Protein AF-F5S4U2-F1 (afdb_monomer_lite)

Structure (mmCIF, N/CA/C/O backbone):
data_AF-F5S4U2-F1
#
_entry.id   AF-F5S4U2-F1
#
loop_
_atom_site.group_PDB
_atom_site.id
_atom_site.type_symbol
_atom_site.label_atom_id
_atom_site.label_alt_id
_atom_site.label_comp_id
_atom_site.label_asym_id
_atom_site.label_entity_id
_atom_site.label_seq_id
_atom_site.pdbx_PDB_ins_code
_atom_site.Cartn_x
_atom_site.Cartn_y
_atom_site.Cartn_z
_atom_site.occupancy
_atom_site.B_iso_or_equiv
_atom_site.auth_seq_id
_atom_site.auth_comp_id
_atom_site.auth_asym_id
_atom_site.auth_atom_id
_atom_site.pdbx_PDB_model_num
ATOM 1 N N . MET A 1 1 ? 15.127 24.490 -58.079 1.00 37.34 1 MET A N 1
ATOM 2 C CA . MET A 1 1 ? 14.606 24.864 -56.745 1.00 37.34 1 MET A CA 1
ATOM 3 C C . MET A 1 1 ? 14.898 23.729 -55.777 1.00 37.34 1 MET A C 1
ATOM 5 O O . MET A 1 1 ? 14.269 22.685 -55.864 1.00 37.34 1 MET A O 1
ATOM 9 N N . VAL A 1 2 ? 15.910 23.903 -54.927 1.00 38.91 2 VAL A N 1
ATOM 10 C CA . VAL A 1 2 ? 16.326 22.919 -53.919 1.00 38.91 2 VAL A CA 1
ATOM 11 C C . VAL A 1 2 ? 15.549 23.212 -52.639 1.00 38.91 2 VAL A C 1
ATOM 13 O O . VAL A 1 2 ? 15.734 24.266 -52.038 1.00 38.91 2 VAL A O 1
ATOM 16 N N . GLN A 1 3 ? 14.655 22.310 -52.239 1.00 38.72 3 GLN A N 1
ATOM 17 C CA . GLN A 1 3 ? 13.943 22.420 -50.966 1.00 38.72 3 GLN A CA 1
ATOM 18 C C . GLN A 1 3 ? 14.808 21.837 -49.845 1.00 38.72 3 GLN A 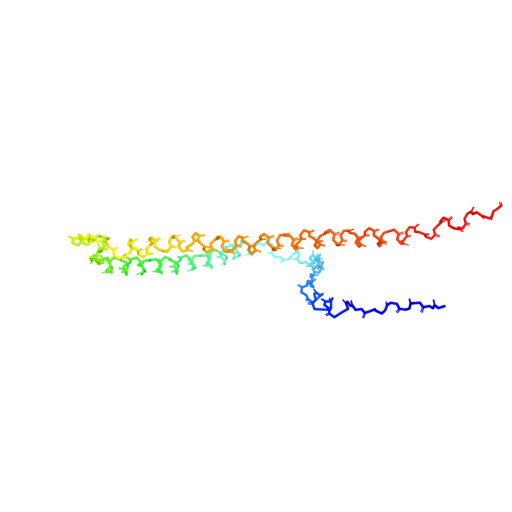C 1
ATOM 20 O O . GLN A 1 3 ? 14.831 20.629 -49.610 1.00 38.72 3 GLN A O 1
ATOM 25 N N . VAL A 1 4 ? 15.521 22.716 -49.145 1.00 48.12 4 VAL A N 1
ATOM 26 C CA . VAL A 1 4 ? 16.187 22.411 -47.875 1.00 48.12 4 VAL A CA 1
ATOM 27 C C . VAL A 1 4 ? 15.113 22.341 -46.788 1.00 48.12 4 VAL A C 1
ATOM 29 O O . VAL A 1 4 ? 14.644 23.366 -46.296 1.00 48.12 4 VAL A O 1
ATOM 32 N N . LYS A 1 5 ? 14.694 21.130 -46.398 1.00 44.88 5 LYS A N 1
ATOM 33 C CA . LYS A 1 5 ? 13.750 20.941 -45.286 1.00 44.88 5 LYS A CA 1
ATOM 34 C C . LYS A 1 5 ? 14.514 20.910 -43.959 1.00 44.88 5 LYS A C 1
ATOM 36 O O . LYS A 1 5 ? 15.038 19.882 -43.536 1.00 44.88 5 LYS A O 1
ATOM 41 N N . GLY A 1 6 ? 14.610 22.083 -43.337 1.00 41.69 6 GLY A N 1
ATOM 42 C CA . GLY A 1 6 ? 15.296 22.321 -42.070 1.00 41.69 6 GLY A CA 1
ATOM 43 C C . GLY A 1 6 ? 14.700 21.557 -40.881 1.00 41.69 6 GLY A C 1
ATOM 44 O O . GLY A 1 6 ? 13.555 21.757 -40.496 1.00 41.69 6 GLY A O 1
ATOM 45 N N . LYS A 1 7 ? 15.515 20.669 -40.305 1.00 52.59 7 LYS A N 1
ATOM 46 C CA . LYS A 1 7 ? 15.946 20.631 -38.892 1.00 52.59 7 LYS A CA 1
ATOM 47 C C . LYS A 1 7 ? 14.994 21.248 -37.837 1.00 52.59 7 LYS A C 1
ATOM 49 O O . LYS A 1 7 ? 15.328 22.237 -37.196 1.00 52.59 7 LYS A O 1
ATOM 54 N N . VAL A 1 8 ? 13.856 20.606 -37.563 1.00 50.94 8 VAL A N 1
ATOM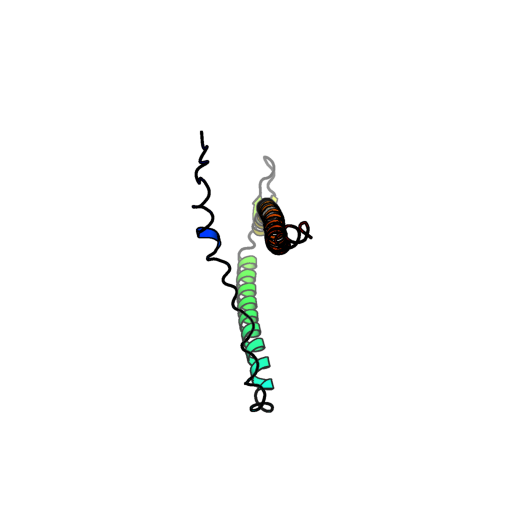 55 C CA . VAL A 1 8 ? 13.063 20.846 -36.337 1.00 50.94 8 VAL A CA 1
ATOM 56 C C . VAL A 1 8 ? 12.853 19.509 -35.626 1.00 50.94 8 VAL A C 1
ATOM 58 O O . VAL A 1 8 ? 11.884 18.801 -35.870 1.00 50.94 8 VAL A O 1
ATOM 61 N N . GLY A 1 9 ? 13.805 19.110 -34.783 1.00 43.47 9 GLY A N 1
ATOM 62 C CA . GLY A 1 9 ? 13.687 17.855 -34.025 1.00 43.47 9 GLY A CA 1
ATOM 63 C C . GLY A 1 9 ? 14.831 17.527 -33.064 1.00 43.47 9 GLY A C 1
ATOM 64 O O . GLY A 1 9 ? 14.757 16.532 -32.350 1.00 43.47 9 GLY A O 1
ATOM 65 N N . ASP A 1 10 ? 15.884 18.349 -33.014 1.00 52.44 10 ASP A N 1
ATOM 66 C CA . ASP A 1 10 ? 17.161 17.952 -32.403 1.00 52.44 10 ASP A CA 1
ATOM 67 C C . ASP A 1 10 ? 17.309 18.312 -30.908 1.00 52.44 10 ASP A C 1
ATOM 69 O O . ASP A 1 10 ? 18.189 17.802 -30.222 1.00 52.44 10 ASP A O 1
ATOM 73 N N . TYR A 1 11 ? 16.426 19.139 -30.335 1.00 51.50 11 TYR A N 1
ATOM 74 C CA . TYR A 1 11 ? 16.567 19.554 -28.926 1.00 51.50 11 TYR A CA 1
ATOM 75 C C . TYR A 1 11 ? 16.041 18.523 -27.916 1.00 51.50 11 TYR A C 1
ATOM 77 O O . TYR A 1 11 ? 16.492 18.477 -26.771 1.00 51.50 11 TYR A O 1
ATOM 85 N N . THR A 1 12 ? 15.114 17.648 -28.312 1.00 49.66 12 THR A N 1
ATOM 86 C CA . THR A 1 12 ? 14.536 16.640 -27.402 1.00 49.66 12 THR A CA 1
ATOM 87 C C . THR A 1 12 ? 15.392 15.367 -27.310 1.00 49.66 12 THR A C 1
ATOM 89 O O . THR A 1 12 ? 15.202 14.556 -26.401 1.00 49.66 12 THR A O 1
ATOM 92 N N . ARG A 1 13 ? 16.363 15.198 -28.222 1.00 46.84 13 ARG A N 1
ATOM 93 C CA . ARG A 1 13 ? 17.251 14.027 -28.326 1.00 46.84 13 ARG A CA 1
ATOM 94 C C . ARG A 1 13 ? 18.416 14.073 -27.329 1.00 46.84 13 ARG A C 1
ATOM 96 O O . ARG A 1 13 ? 18.749 13.048 -26.736 1.00 46.84 13 ARG A O 1
ATOM 103 N N . ALA A 1 14 ? 18.973 15.256 -27.064 1.00 49.97 14 ALA A N 1
ATOM 104 C CA . ALA A 1 14 ? 20.146 15.415 -26.197 1.00 49.97 14 ALA A CA 1
ATOM 105 C C . ALA A 1 14 ? 19.864 15.126 -24.706 1.00 49.97 14 ALA A C 1
ATOM 107 O O . ALA A 1 14 ? 20.711 14.567 -24.014 1.00 49.97 14 ALA A O 1
ATOM 108 N N . LYS A 1 15 ? 18.651 15.406 -24.201 1.00 50.41 15 LYS A N 1
ATOM 109 C CA . LYS A 1 15 ? 18.295 15.132 -22.790 1.00 50.41 15 LYS A CA 1
ATOM 110 C C . LYS A 1 15 ? 18.007 13.658 -22.469 1.00 50.41 15 LYS A C 1
ATOM 112 O O . LYS A 1 15 ? 17.934 13.308 -21.294 1.00 50.41 15 LYS A O 1
ATOM 117 N N . ARG A 1 16 ? 17.850 12.782 -23.470 1.00 49.53 16 ARG A N 1
ATOM 118 C CA . ARG A 1 16 ? 17.551 11.348 -23.260 1.00 49.53 16 ARG A CA 1
ATOM 119 C C . ARG A 1 16 ? 18.783 10.446 -23.176 1.00 49.53 16 ARG A C 1
ATOM 121 O O . ARG A 1 16 ? 18.669 9.350 -22.639 1.00 49.53 16 ARG A O 1
ATOM 128 N N . LEU A 1 17 ? 19.936 10.886 -23.679 1.00 49.84 17 LEU A N 1
ATOM 129 C CA . LEU A 1 17 ? 21.136 10.046 -23.790 1.00 49.84 17 LEU A CA 1
ATOM 130 C C . LEU A 1 17 ? 21.998 10.012 -22.517 1.00 49.84 17 LEU A C 1
ATOM 132 O O . LEU A 1 17 ? 22.856 9.150 -22.392 1.00 49.84 17 LEU A O 1
ATOM 136 N N . ASN A 1 18 ? 21.744 10.885 -21.538 1.00 46.44 18 ASN A N 1
ATOM 137 C CA . ASN A 1 18 ? 22.538 10.946 -20.305 1.00 46.44 18 ASN A CA 1
ATOM 138 C C . ASN A 1 18 ? 22.076 9.953 -19.212 1.00 46.44 18 ASN A C 1
ATOM 140 O O . ASN A 1 18 ? 22.787 9.734 -18.241 1.00 46.44 18 ASN A O 1
ATOM 144 N N . LYS A 1 19 ? 20.905 9.309 -19.353 1.00 48.50 19 LYS A N 1
ATOM 145 C CA . LYS A 1 19 ? 20.320 8.485 -18.271 1.00 48.50 19 LYS A CA 1
ATOM 146 C C . LYS A 1 19 ? 20.605 6.977 -18.344 1.00 48.50 19 LYS A C 1
ATOM 148 O O . LYS A 1 19 ? 20.203 6.249 -17.444 1.00 48.50 19 LYS A O 1
ATOM 153 N N . TYR A 1 20 ? 21.288 6.501 -19.385 1.00 47.69 20 TYR A N 1
ATOM 154 C CA . TYR A 1 20 ? 21.613 5.079 -19.572 1.00 47.69 20 TYR A CA 1
ATOM 155 C C . TYR A 1 20 ? 23.081 4.880 -19.962 1.00 47.69 20 TYR A C 1
ATOM 157 O O . TYR A 1 20 ? 23.396 4.175 -20.918 1.00 47.69 20 TYR A O 1
ATOM 165 N N . GLN A 1 21 ? 23.996 5.482 -19.204 1.00 46.44 21 GLN A N 1
ATOM 166 C CA . GLN A 1 21 ? 25.396 5.069 -19.221 1.00 46.44 21 GLN A CA 1
ATOM 167 C C . GLN A 1 21 ? 25.517 3.775 -18.403 1.00 46.44 21 GLN A C 1
ATOM 169 O O . GLN A 1 21 ? 25.737 3.775 -17.195 1.00 46.44 21 GLN A O 1
ATOM 174 N N . ILE A 1 22 ? 25.241 2.660 -19.077 1.00 47.03 22 ILE A N 1
ATOM 175 C CA . ILE A 1 22 ? 25.383 1.303 -18.554 1.00 47.03 22 ILE A CA 1
ATOM 176 C C . ILE A 1 22 ? 26.874 0.956 -18.615 1.00 47.03 22 ILE A C 1
ATOM 178 O O . ILE A 1 22 ? 27.468 0.913 -19.688 1.00 47.03 22 ILE A O 1
ATOM 182 N N . CYS A 1 23 ? 27.469 0.747 -17.443 1.00 48.50 23 CYS A N 1
ATOM 183 C CA . CYS A 1 23 ? 28.861 0.348 -17.266 1.00 48.50 23 CYS A CA 1
ATOM 184 C C . CYS A 1 23 ? 29.099 -1.061 -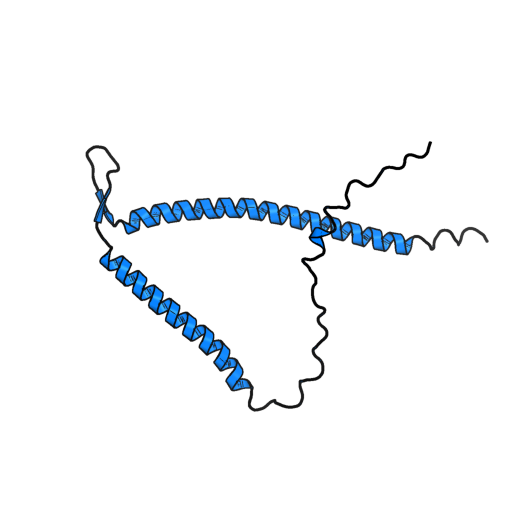17.864 1.00 48.50 23 CYS A C 1
ATOM 186 O O . CYS A 1 23 ? 28.316 -1.975 -17.569 1.00 48.50 23 CYS A O 1
ATOM 188 N N . PRO A 1 24 ? 30.132 -1.269 -18.704 1.00 43.28 24 PRO A N 1
ATOM 189 C CA . PRO A 1 24 ? 30.436 -2.573 -19.285 1.00 43.28 24 PRO A CA 1
ATOM 190 C C . PRO A 1 24 ? 30.987 -3.552 -18.234 1.00 43.28 24 PRO A C 1
ATOM 192 O O . PRO A 1 24 ? 31.861 -3.236 -17.431 1.00 43.28 24 PRO A O 1
ATOM 195 N N . LYS A 1 25 ? 30.446 -4.775 -18.257 1.00 46.06 25 LYS A N 1
ATOM 196 C CA . LYS A 1 25 ? 30.764 -5.909 -17.376 1.00 46.06 25 LYS A CA 1
ATOM 197 C C . LYS A 1 25 ? 32.099 -6.575 -17.744 1.00 46.06 25 LYS A C 1
ATOM 199 O O . LYS A 1 25 ? 32.107 -7.702 -18.231 1.00 46.06 25 LYS A O 1
ATOM 204 N N . SER A 1 26 ? 33.223 -5.907 -17.512 1.00 47.50 26 SER A N 1
ATOM 205 C CA . SER A 1 26 ? 34.549 -6.504 -17.732 1.00 47.50 26 SER A CA 1
ATOM 206 C C . SER A 1 26 ? 35.557 -6.057 -16.671 1.00 47.50 26 SER A C 1
ATOM 208 O O . SER A 1 26 ? 36.541 -5.389 -16.969 1.00 47.50 26 SER A O 1
ATOM 210 N N . PHE A 1 27 ? 35.305 -6.407 -15.410 1.00 51.97 27 PHE A N 1
ATOM 211 C CA . PHE A 1 27 ? 36.297 -6.273 -14.339 1.00 51.97 27 PHE A CA 1
ATOM 212 C C . PHE A 1 27 ? 36.140 -7.425 -13.348 1.00 51.97 27 PHE A C 1
ATOM 214 O O . PHE A 1 27 ? 35.684 -7.256 -12.218 1.00 51.97 27 PHE A O 1
ATOM 221 N N . THR A 1 28 ? 36.385 -8.653 -13.804 1.00 48.66 28 THR A N 1
ATOM 222 C CA . THR A 1 28 ? 36.353 -9.824 -12.916 1.00 48.66 28 THR A CA 1
ATOM 223 C C . THR A 1 28 ? 37.204 -10.956 -13.482 1.00 48.66 28 THR A C 1
ATOM 225 O O . THR A 1 28 ? 36.689 -11.984 -13.900 1.00 48.66 28 THR A O 1
ATOM 228 N N . LEU A 1 29 ? 38.525 -10.768 -13.540 1.00 47.94 29 LEU A N 1
ATOM 229 C CA . LEU A 1 29 ? 39.433 -11.873 -13.859 1.00 47.94 29 LEU A CA 1
ATOM 230 C C . LEU A 1 29 ? 40.835 -11.680 -13.257 1.00 47.94 29 LEU A C 1
ATOM 232 O O . LEU A 1 29 ? 41.827 -11.785 -13.967 1.00 47.94 29 LEU A O 1
ATOM 236 N N . THR A 1 30 ? 40.962 -11.322 -11.972 1.00 43.69 30 THR A N 1
ATOM 237 C CA . THR A 1 30 ? 42.306 -11.296 -11.334 1.00 43.69 30 THR A CA 1
ATOM 238 C C . THR A 1 30 ? 42.342 -11.455 -9.808 1.00 43.69 30 THR A C 1
ATOM 240 O O . THR A 1 30 ? 43.386 -11.238 -9.211 1.00 43.69 30 THR A O 1
ATOM 243 N N . ALA A 1 31 ? 41.253 -11.849 -9.134 1.00 45.19 31 ALA A N 1
ATOM 244 C CA . ALA A 1 31 ? 41.211 -11.821 -7.660 1.00 45.19 31 ALA A CA 1
ATOM 245 C C . ALA A 1 31 ? 40.657 -13.094 -6.989 1.00 45.19 31 ALA A C 1
ATOM 247 O O . ALA A 1 31 ? 40.034 -13.000 -5.938 1.00 45.19 31 ALA A O 1
ATOM 248 N N . ILE A 1 32 ? 40.838 -14.284 -7.582 1.00 47.47 32 ILE A N 1
ATOM 249 C CA . ILE A 1 32 ? 40.228 -15.528 -7.054 1.00 47.47 32 ILE A CA 1
ATOM 250 C C . ILE A 1 32 ? 41.214 -16.451 -6.306 1.00 47.47 32 ILE A C 1
ATOM 252 O O . ILE A 1 32 ? 40.778 -17.375 -5.633 1.00 47.47 32 ILE A O 1
ATOM 256 N N . LEU A 1 33 ? 42.528 -16.206 -6.308 1.00 53.00 33 LEU A N 1
ATOM 257 C CA . LEU A 1 33 ? 43.481 -17.241 -5.865 1.00 53.00 33 LEU A CA 1
ATOM 258 C C . LEU A 1 33 ? 44.103 -17.110 -4.459 1.00 53.00 33 LEU A C 1
ATOM 260 O O . LEU A 1 33 ? 44.925 -17.956 -4.128 1.00 53.00 33 LEU A O 1
ATOM 264 N N . THR A 1 34 ? 43.707 -16.165 -3.587 1.00 51.56 34 THR A N 1
ATOM 265 C CA . THR A 1 34 ? 44.470 -15.952 -2.324 1.00 51.56 34 THR A CA 1
ATOM 266 C C . THR A 1 34 ? 43.706 -15.829 -0.993 1.00 51.56 34 THR A C 1
ATOM 268 O O . THR A 1 34 ? 44.313 -15.412 -0.013 1.00 51.56 34 THR A O 1
ATOM 271 N N . SER A 1 35 ? 42.424 -16.202 -0.853 1.00 47.81 35 SER A N 1
ATOM 272 C CA . SER A 1 35 ? 41.749 -16.054 0.469 1.00 47.81 35 SER A CA 1
ATOM 273 C C . SER A 1 35 ? 40.594 -17.026 0.779 1.00 47.81 35 SER A C 1
ATOM 275 O O . SER A 1 35 ? 39.615 -16.671 1.437 1.00 47.81 35 SER A O 1
ATOM 277 N N . CYS A 1 36 ? 40.707 -18.286 0.350 1.00 49.56 36 CYS A N 1
ATOM 278 C CA . CYS A 1 36 ? 39.601 -19.257 0.339 1.00 49.56 36 CYS A CA 1
ATOM 279 C C . CYS A 1 36 ? 39.335 -20.053 1.646 1.00 49.56 36 CYS A C 1
ATOM 281 O O . CYS A 1 36 ? 38.640 -21.060 1.581 1.00 49.56 36 CYS A O 1
ATOM 283 N N . SER A 1 37 ? 39.814 -19.663 2.838 1.00 50.88 37 SER A N 1
ATOM 284 C CA . SER A 1 37 ? 39.524 -20.484 4.044 1.00 50.88 37 SER A CA 1
ATOM 285 C C . SER A 1 37 ? 39.052 -19.765 5.313 1.00 50.88 37 SER A C 1
ATOM 287 O O . SER A 1 37 ? 38.726 -20.448 6.278 1.00 50.88 37 SER A O 1
ATOM 289 N N . ALA A 1 38 ? 38.933 -18.433 5.334 1.00 50.34 38 ALA A N 1
ATOM 290 C CA . ALA A 1 38 ? 38.442 -17.710 6.523 1.00 50.34 38 ALA A CA 1
ATOM 291 C C . ALA A 1 38 ? 37.283 -16.726 6.256 1.00 50.34 38 ALA A C 1
ATOM 293 O O . ALA A 1 38 ? 36.644 -16.252 7.191 1.00 50.34 38 ALA A O 1
ATOM 294 N N . SER A 1 39 ? 36.958 -16.431 4.994 1.00 51.12 39 SER A N 1
ATOM 295 C CA . SER A 1 39 ? 36.045 -15.326 4.645 1.00 51.12 39 SER A CA 1
ATOM 296 C C . SER A 1 39 ? 34.569 -15.728 4.524 1.00 51.12 39 SER A C 1
ATOM 298 O O . SER A 1 39 ? 33.684 -14.871 4.559 1.00 51.12 39 SER A O 1
ATOM 300 N N . SER A 1 40 ? 34.274 -17.025 4.402 1.00 51.19 40 SER A N 1
ATOM 301 C CA . SER A 1 40 ? 32.916 -17.514 4.117 1.00 51.19 40 SER A CA 1
ATOM 302 C C . SER A 1 40 ? 31.955 -17.386 5.304 1.00 51.19 40 SER A C 1
ATOM 304 O O . SER A 1 40 ? 30.750 -17.247 5.096 1.00 51.19 40 SER A O 1
ATOM 306 N N . LEU A 1 41 ? 32.463 -17.367 6.542 1.00 51.12 41 LEU A N 1
ATOM 307 C CA . LEU A 1 41 ? 31.621 -17.254 7.738 1.00 51.12 41 LEU A CA 1
ATOM 308 C C . LEU A 1 41 ? 31.266 -15.795 8.072 1.00 51.12 41 LEU A C 1
ATOM 310 O O . LEU A 1 41 ? 30.174 -15.517 8.557 1.00 51.12 41 LEU A O 1
ATOM 314 N N . HIS A 1 42 ? 32.130 -14.832 7.744 1.00 50.53 42 HIS A N 1
ATOM 315 C CA . HIS A 1 42 ? 31.856 -13.417 8.011 1.00 50.53 42 HIS A CA 1
ATOM 316 C C . HIS A 1 42 ? 30.853 -12.813 7.011 1.00 50.53 42 HIS A C 1
ATOM 318 O O . HIS A 1 42 ? 30.002 -12.021 7.405 1.00 50.53 42 HIS A O 1
ATOM 324 N N . PHE A 1 43 ? 30.875 -13.220 5.734 1.00 49.06 43 PHE A N 1
ATOM 325 C CA . PHE A 1 43 ? 29.994 -12.635 4.711 1.00 49.06 43 PHE A CA 1
ATOM 326 C C . PHE A 1 43 ? 28.515 -13.047 4.858 1.00 49.06 43 PHE A C 1
ATOM 328 O O . PHE A 1 43 ? 27.621 -12.218 4.677 1.00 49.06 43 PHE A O 1
ATOM 335 N N . PHE A 1 44 ? 28.240 -14.296 5.258 1.00 52.31 44 PHE A N 1
ATOM 336 C CA . PHE A 1 44 ? 26.871 -14.737 5.566 1.00 52.31 44 PHE A CA 1
ATOM 337 C C . PHE A 1 44 ? 26.312 -14.059 6.826 1.00 52.31 44 PHE A C 1
ATOM 339 O O . PHE A 1 44 ? 25.121 -13.743 6.891 1.00 52.31 44 PHE A O 1
ATOM 346 N N . THR A 1 45 ? 27.181 -13.772 7.797 1.00 54.53 45 THR A N 1
ATOM 347 C CA . THR A 1 45 ? 26.788 -13.176 9.077 1.00 54.53 45 THR A CA 1
ATOM 348 C C . THR A 1 45 ? 26.437 -11.693 8.920 1.00 54.53 45 THR A C 1
ATOM 350 O O . THR A 1 45 ? 25.393 -11.263 9.409 1.00 54.53 45 THR A O 1
ATOM 353 N N . THR A 1 46 ? 27.198 -10.909 8.145 1.00 61.62 46 THR A N 1
ATOM 354 C CA . THR A 1 46 ? 26.911 -9.471 7.950 1.00 61.62 46 THR A CA 1
ATOM 355 C C . THR A 1 46 ? 25.567 -9.223 7.250 1.00 61.62 46 THR A C 1
ATOM 357 O O . THR A 1 46 ? 24.823 -8.314 7.624 1.00 61.62 46 THR A O 1
ATOM 360 N N . GLY A 1 47 ? 25.202 -10.059 6.269 1.00 65.56 47 GLY A N 1
ATOM 361 C CA . GLY A 1 47 ? 23.910 -9.963 5.580 1.00 65.56 47 GLY A CA 1
ATOM 362 C C . GLY A 1 47 ? 22.715 -10.353 6.459 1.00 65.56 47 GLY A C 1
ATOM 363 O O . GLY A 1 47 ? 21.628 -9.790 6.304 1.00 65.56 47 GLY A O 1
ATOM 364 N N . ALA A 1 48 ? 22.906 -11.291 7.391 1.00 77.31 48 ALA A N 1
ATOM 365 C CA . ALA A 1 48 ? 21.892 -11.690 8.365 1.00 77.31 48 ALA A CA 1
ATOM 366 C C . ALA A 1 48 ? 21.716 -10.642 9.475 1.00 77.31 48 ALA A C 1
ATOM 368 O O . ALA A 1 48 ? 20.580 -10.342 9.834 1.00 77.31 48 ALA A O 1
ATOM 369 N N . ILE A 1 49 ? 22.803 -10.024 9.950 1.00 81.06 49 ILE A N 1
ATOM 370 C CA . ILE A 1 49 ? 22.761 -8.972 10.979 1.00 81.06 49 ILE A CA 1
ATOM 371 C C . ILE A 1 49 ? 21.949 -7.759 10.501 1.00 81.06 49 ILE A C 1
ATOM 373 O O . ILE A 1 49 ? 21.078 -7.285 11.228 1.00 81.06 49 ILE A O 1
ATOM 377 N N . MET A 1 50 ? 22.149 -7.297 9.259 1.00 84.31 50 MET A N 1
ATOM 378 C CA . MET A 1 50 ? 21.374 -6.176 8.695 1.00 84.31 50 MET A CA 1
ATOM 379 C C . MET A 1 50 ? 19.874 -6.485 8.608 1.00 84.31 50 MET A C 1
ATOM 381 O O . MET A 1 50 ? 19.028 -5.643 8.917 1.00 84.31 50 MET A O 1
ATOM 385 N N . LYS A 1 51 ? 19.535 -7.717 8.211 1.00 84.81 51 LYS A N 1
ATOM 386 C CA . LYS A 1 51 ? 18.146 -8.182 8.137 1.00 84.81 51 LYS A CA 1
ATOM 387 C C . LYS A 1 51 ? 17.536 -8.322 9.526 1.00 84.81 51 LYS A C 1
ATOM 389 O O . LYS A 1 51 ? 16.396 -7.914 9.700 1.00 84.81 51 LYS A O 1
ATOM 394 N N . LEU A 1 52 ? 18.286 -8.846 10.496 1.00 89.81 52 LEU A N 1
ATOM 395 C CA . LEU A 1 52 ? 17.849 -9.017 11.879 1.00 89.81 52 LEU A CA 1
ATOM 396 C C . LEU A 1 52 ? 17.589 -7.668 12.549 1.00 89.81 52 LEU A C 1
ATOM 398 O O . LEU A 1 52 ? 16.528 -7.482 13.132 1.00 89.81 52 LEU A O 1
ATOM 402 N N . PHE A 1 53 ? 18.500 -6.705 12.403 1.00 91.75 53 PHE A N 1
ATOM 403 C CA . PHE A 1 53 ? 18.325 -5.354 12.937 1.00 91.75 53 PHE A CA 1
ATOM 404 C C . PHE A 1 53 ? 17.083 -4.672 12.352 1.00 91.75 53 PHE A C 1
ATOM 406 O O . PHE A 1 53 ? 16.253 -4.128 13.079 1.00 91.75 53 PHE A O 1
ATOM 413 N N . TYR A 1 54 ? 16.896 -4.780 11.035 1.00 91.94 54 TYR A N 1
ATOM 414 C CA . TYR A 1 54 ? 15.701 -4.266 10.374 1.00 91.94 54 TYR A CA 1
ATOM 415 C C . TYR A 1 54 ? 14.418 -4.996 10.808 1.00 91.94 54 TYR A C 1
ATOM 417 O O . TYR A 1 54 ? 13.369 -4.365 10.938 1.00 91.94 54 TYR A O 1
ATOM 425 N N . LEU A 1 55 ? 14.492 -6.305 11.072 1.00 92.12 55 LEU A N 1
ATOM 426 C CA . LEU A 1 55 ? 13.373 -7.093 11.594 1.00 92.12 55 LEU A CA 1
ATOM 427 C C . LEU A 1 55 ? 13.005 -6.641 13.013 1.00 92.12 55 LEU A C 1
ATOM 429 O O . LEU A 1 55 ? 11.831 -6.421 13.290 1.00 92.12 55 LEU A O 1
ATOM 433 N N . ILE A 1 56 ? 13.997 -6.436 13.882 1.00 95.62 56 ILE A N 1
ATOM 434 C CA . ILE A 1 56 ? 13.799 -5.956 15.255 1.00 95.62 56 I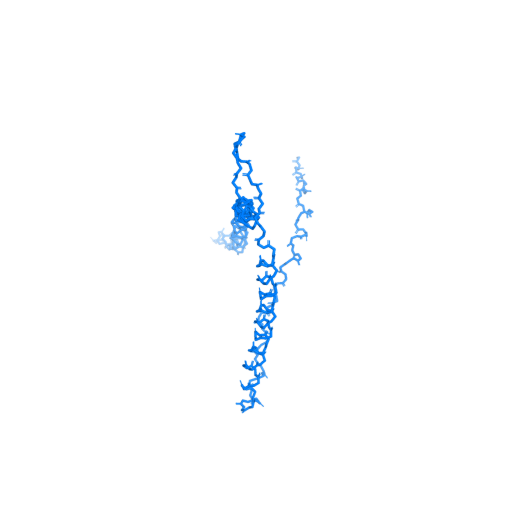LE A CA 1
ATOM 435 C C . ILE A 1 56 ? 13.153 -4.571 15.2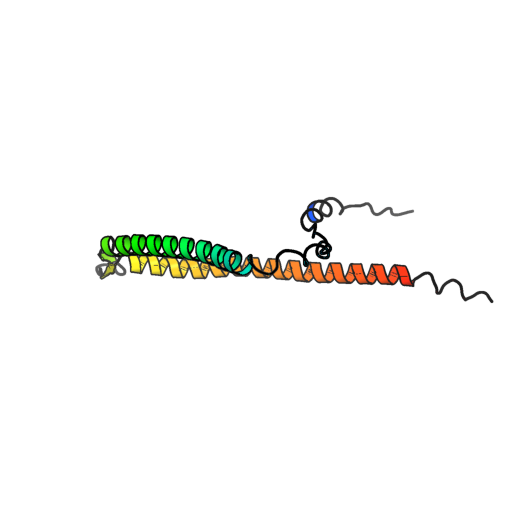41 1.00 95.62 56 ILE A C 1
ATOM 437 O O . ILE A 1 56 ? 12.145 -4.368 15.911 1.00 95.62 56 ILE A O 1
ATOM 441 N N . ILE A 1 57 ? 13.661 -3.637 14.431 1.00 95.56 57 ILE A N 1
ATOM 442 C CA . ILE A 1 57 ? 13.050 -2.307 14.297 1.00 95.56 57 ILE A CA 1
ATOM 443 C C . ILE A 1 57 ? 11.609 -2.426 13.800 1.00 95.56 57 ILE A C 1
ATOM 445 O O . ILE A 1 57 ? 10.715 -1.814 14.378 1.00 95.56 57 ILE A O 1
ATOM 449 N N . LYS A 1 58 ? 11.353 -3.239 12.768 1.00 87.50 58 LYS A N 1
ATOM 450 C CA . LYS A 1 58 ? 9.988 -3.482 12.281 1.00 87.50 58 LYS A CA 1
ATOM 451 C C . LYS A 1 58 ? 9.080 -4.064 13.359 1.00 87.50 58 LYS A C 1
ATOM 453 O O . LYS A 1 58 ? 7.931 -3.647 13.442 1.00 87.50 58 LYS A O 1
ATOM 458 N N . ALA A 1 59 ? 9.583 -4.986 14.175 1.00 94.69 59 ALA A N 1
ATOM 459 C CA . ALA A 1 59 ? 8.837 -5.586 15.271 1.00 94.69 59 ALA A CA 1
ATOM 460 C C . ALA A 1 59 ? 8.523 -4.559 16.367 1.00 94.69 59 ALA A C 1
ATOM 462 O O . ALA A 1 59 ? 7.377 -4.468 16.793 1.00 94.69 59 ALA A O 1
ATOM 463 N N . ILE A 1 60 ? 9.495 -3.736 16.771 1.00 96.88 60 ILE A N 1
ATOM 464 C CA . ILE A 1 60 ? 9.291 -2.669 17.763 1.00 96.88 60 ILE A CA 1
ATOM 465 C C . ILE A 1 60 ? 8.266 -1.654 17.254 1.00 96.88 60 ILE A C 1
ATOM 467 O O . ILE A 1 60 ? 7.322 -1.322 17.965 1.00 96.88 60 ILE A O 1
ATOM 471 N N . VAL A 1 61 ? 8.418 -1.200 16.009 1.00 93.88 61 VAL A N 1
ATOM 472 C CA . VAL A 1 61 ? 7.478 -0.272 15.370 1.00 93.88 61 VAL A CA 1
ATOM 473 C C . VAL A 1 61 ? 6.076 -0.886 15.314 1.00 93.88 61 VAL A C 1
ATOM 475 O O . VAL A 1 61 ? 5.108 -0.216 15.663 1.00 93.88 61 VAL A O 1
ATOM 478 N N . LEU A 1 62 ? 5.957 -2.166 14.951 1.00 93.38 62 LEU A N 1
ATOM 479 C CA . LEU A 1 62 ? 4.682 -2.886 14.935 1.00 93.38 62 LEU A CA 1
ATOM 480 C C . LEU A 1 62 ? 4.044 -2.944 16.330 1.00 93.38 62 LEU A C 1
ATOM 482 O O . LEU A 1 62 ? 2.870 -2.615 16.461 1.00 93.38 62 LEU A O 1
ATOM 486 N N . ILE A 1 63 ? 4.801 -3.330 17.360 1.00 96.44 63 ILE A N 1
ATOM 487 C CA . ILE A 1 63 ? 4.304 -3.426 18.741 1.00 96.44 63 ILE A CA 1
ATOM 488 C C . ILE A 1 63 ? 3.863 -2.047 19.245 1.00 96.44 63 ILE A C 1
ATOM 490 O O . ILE A 1 63 ? 2.789 -1.927 19.829 1.00 96.44 63 ILE A O 1
ATOM 494 N N . PHE A 1 64 ? 4.638 -0.996 18.969 1.00 95.19 64 PHE A N 1
ATOM 495 C CA . PHE A 1 64 ? 4.289 0.377 19.332 1.00 95.19 64 PHE A CA 1
ATOM 496 C C . PHE A 1 64 ? 2.974 0.827 18.681 1.00 95.19 64 PHE A C 1
ATOM 498 O O . PHE A 1 64 ? 2.066 1.291 19.373 1.00 95.19 64 PHE A O 1
ATOM 505 N N . PHE A 1 65 ? 2.832 0.638 17.365 1.00 87.25 65 PHE A N 1
ATOM 506 C CA . PHE A 1 65 ? 1.589 0.960 16.660 1.00 87.25 65 PHE A CA 1
ATOM 507 C C . PHE A 1 65 ? 0.415 0.088 17.113 1.00 87.25 65 PHE A C 1
ATOM 509 O O . PHE A 1 65 ? -0.709 0.579 17.169 1.00 87.25 65 PHE A O 1
ATOM 516 N N . LEU A 1 66 ? 0.659 -1.174 17.471 1.00 89.25 66 LEU A N 1
ATOM 517 C CA . LEU A 1 66 ? -0.367 -2.078 17.984 1.00 89.25 66 LEU A CA 1
ATOM 518 C C . LEU A 1 66 ? -0.886 -1.616 19.349 1.00 89.25 66 LEU A C 1
ATOM 520 O O . LEU A 1 66 ? -2.096 -1.542 19.545 1.00 89.25 66 LEU A O 1
ATOM 524 N N . ILE A 1 67 ? 0.008 -1.248 20.269 1.00 93.56 67 ILE A N 1
ATOM 525 C CA . ILE A 1 67 ? -0.368 -0.698 21.578 1.00 93.56 67 ILE A CA 1
ATOM 526 C C . ILE A 1 67 ? -1.145 0.609 21.395 1.00 93.56 67 ILE A C 1
ATOM 528 O O . ILE A 1 67 ? -2.211 0.771 21.988 1.00 93.56 67 ILE A O 1
ATOM 532 N N . LEU A 1 68 ? -0.669 1.514 20.532 1.00 86.81 68 LEU A N 1
ATOM 533 C CA . LEU A 1 68 ? -1.401 2.740 20.211 1.00 86.81 68 LEU A CA 1
ATOM 534 C C . LEU A 1 68 ? -2.786 2.443 19.637 1.00 86.81 68 LEU A C 1
ATOM 536 O O . LEU A 1 68 ? -3.747 3.091 20.037 1.00 86.81 68 LEU A O 1
ATOM 540 N N . ALA A 1 69 ? -2.910 1.464 18.743 1.00 83.88 69 ALA A N 1
ATOM 541 C CA . ALA A 1 69 ? -4.193 1.083 18.169 1.00 83.88 69 ALA A CA 1
ATOM 542 C C . ALA A 1 69 ? -5.160 0.541 19.231 1.00 83.88 69 ALA A C 1
ATOM 544 O O . ALA A 1 69 ? -6.338 0.882 19.188 1.00 83.88 69 ALA A O 1
ATOM 545 N N . LEU A 1 70 ? -4.669 -0.252 20.191 1.00 88.31 70 LEU A N 1
ATOM 546 C CA . LEU A 1 70 ? -5.478 -0.784 21.291 1.00 88.31 70 LEU A CA 1
ATOM 547 C C . LEU A 1 70 ? -5.922 0.315 22.263 1.00 88.31 70 LEU A C 1
ATOM 549 O O . LEU A 1 70 ? -7.097 0.375 22.613 1.00 88.31 70 LEU A O 1
ATOM 553 N N . ILE A 1 71 ? -5.015 1.214 22.658 1.00 88.38 71 ILE A N 1
ATOM 554 C CA . ILE A 1 71 ? -5.337 2.337 23.557 1.00 88.38 71 ILE A CA 1
ATOM 555 C C . ILE A 1 71 ? -6.317 3.305 22.887 1.00 88.38 71 ILE A C 1
ATOM 557 O O . ILE A 1 71 ? -7.220 3.832 23.529 1.00 88.38 71 ILE A O 1
ATOM 561 N N . ASN A 1 72 ? -6.165 3.518 21.581 1.00 85.50 72 ASN A N 1
ATOM 562 C CA . ASN A 1 72 ? -7.018 4.407 20.800 1.00 85.50 72 ASN A CA 1
ATOM 563 C C . ASN A 1 72 ? -8.177 3.658 20.117 1.00 85.50 72 ASN A C 1
ATOM 565 O O . ASN A 1 72 ? -8.781 4.197 19.185 1.00 85.50 72 ASN A O 1
ATOM 569 N N . PHE A 1 73 ? -8.533 2.451 20.586 1.00 86.75 73 PHE A N 1
ATOM 570 C CA . PHE A 1 73 ? -9.687 1.678 20.107 1.00 86.75 73 PHE A CA 1
ATOM 571 C C . PHE A 1 73 ? -11.004 2.224 20.682 1.00 86.75 73 PHE A C 1
ATOM 573 O O . PHE A 1 73 ? -11.819 1.515 21.270 1.00 86.75 73 PHE A O 1
ATOM 580 N N . GLN A 1 74 ? -11.203 3.529 20.535 1.00 85.75 74 GLN A N 1
ATOM 581 C CA . GLN A 1 74 ? -12.393 4.215 21.007 1.00 85.75 74 GLN A CA 1
ATOM 582 C C . GLN A 1 74 ? -13.572 3.971 20.058 1.00 85.75 74 GLN A C 1
ATOM 584 O O . GLN A 1 74 ? -13.432 3.999 18.827 1.00 85.75 74 GLN A O 1
ATOM 589 N N . ARG A 1 75 ? -14.742 3.723 20.649 1.00 87.56 75 ARG A N 1
ATOM 590 C CA . ARG A 1 75 ? -16.025 3.709 19.945 1.00 87.56 75 ARG A CA 1
ATOM 591 C C . ARG A 1 75 ? -16.423 5.151 19.656 1.00 87.56 75 ARG A C 1
ATOM 593 O O . ARG A 1 75 ? -16.380 5.988 20.550 1.00 87.56 75 ARG A O 1
ATOM 600 N N . VAL A 1 76 ? -16.772 5.435 18.407 1.00 84.31 76 VAL A N 1
ATOM 601 C CA . VAL A 1 76 ? -17.247 6.751 17.976 1.00 84.31 76 VAL A CA 1
ATOM 602 C C . VAL A 1 76 ? -18.658 6.572 17.417 1.00 84.31 76 VAL A C 1
ATOM 604 O O . VAL A 1 76 ? -18.886 5.624 16.656 1.00 84.31 76 VAL A O 1
ATOM 607 N N . PRO A 1 77 ? -19.619 7.439 17.781 1.00 86.69 77 PRO A N 1
ATOM 608 C CA . PRO A 1 77 ? -20.963 7.371 17.227 1.00 86.69 77 PRO A CA 1
ATOM 609 C C . PRO A 1 77 ? -20.913 7.647 15.721 1.00 86.69 77 PRO A C 1
ATOM 611 O O . PRO A 1 77 ? -20.493 8.715 15.275 1.00 86.69 77 PRO A O 1
ATOM 614 N N . PHE A 1 78 ? -21.334 6.666 14.928 1.00 84.69 78 PHE A N 1
ATOM 615 C CA . PHE A 1 78 ? -21.461 6.771 13.482 1.00 84.69 78 PHE A CA 1
ATOM 616 C C . PHE A 1 78 ? -22.942 6.860 13.114 1.00 84.69 78 PHE A C 1
ATOM 618 O O . PHE A 1 78 ? -23.694 5.887 13.214 1.00 84.69 78 PHE A O 1
ATOM 625 N N . SER A 1 79 ? -23.364 8.047 12.691 1.00 86.88 79 SER A N 1
ATOM 626 C CA . SER A 1 79 ? -24.730 8.312 12.240 1.00 86.88 79 SER A CA 1
ATOM 627 C C . SER A 1 79 ? -24.821 8.077 10.736 1.00 86.88 79 SER A C 1
ATOM 629 O O . SER A 1 79 ? -24.352 8.898 9.952 1.00 86.88 79 SER A O 1
ATOM 631 N N . TYR A 1 80 ? -25.406 6.953 10.325 1.00 81.50 80 TYR A N 1
ATOM 632 C CA . TYR A 1 80 ? -25.653 6.663 8.906 1.00 81.50 80 TYR A CA 1
ATOM 633 C C . TYR A 1 80 ? -27.043 7.135 8.452 1.00 81.50 80 TYR A C 1
ATOM 635 O O . TYR A 1 80 ? -27.201 7.601 7.327 1.00 81.50 80 TYR A O 1
ATOM 643 N N . LEU A 1 81 ? -28.042 7.054 9.338 1.00 89.56 81 LEU A N 1
ATOM 644 C CA . LEU A 1 81 ? -29.423 7.473 9.089 1.00 89.56 81 LEU A CA 1
ATOM 645 C C . LEU A 1 81 ? -29.848 8.552 10.097 1.00 89.56 81 LEU A C 1
ATOM 647 O O . LEU A 1 81 ? -29.370 8.548 11.237 1.00 89.56 81 LEU A O 1
ATOM 651 N N . PRO A 1 82 ? -30.775 9.456 9.727 1.00 84.75 82 PRO A N 1
ATOM 652 C CA . PRO A 1 82 ? -31.398 10.359 10.688 1.00 84.75 82 PRO A CA 1
ATOM 653 C C . PRO A 1 82 ? -32.018 9.535 11.824 1.00 84.75 82 PRO A C 1
ATOM 655 O O . PRO A 1 82 ? -32.685 8.542 11.559 1.00 84.75 82 PRO A O 1
ATOM 658 N N . SER A 1 83 ? -31.748 9.919 13.074 1.00 84.12 83 SER A N 1
ATOM 659 C CA . SER A 1 83 ? -32.180 9.235 14.309 1.00 84.12 83 SER A CA 1
ATOM 660 C C . SER A 1 83 ? -31.656 7.810 14.563 1.00 84.12 83 SER A C 1
ATOM 662 O O . SER A 1 83 ? -32.130 7.169 15.500 1.00 84.12 83 SER A O 1
ATOM 664 N N . GLN A 1 84 ? -30.669 7.311 13.810 1.00 84.75 84 GLN A N 1
ATOM 665 C CA . GLN A 1 84 ? -29.967 6.061 14.133 1.00 84.75 84 GLN A CA 1
ATOM 666 C C . GLN A 1 84 ? -28.457 6.281 14.218 1.00 84.75 84 GLN A C 1
ATOM 668 O O . GLN A 1 84 ? -27.818 6.722 13.262 1.00 84.75 84 GLN A O 1
ATOM 673 N N . GLN A 1 85 ? -27.888 5.931 15.371 1.00 88.62 85 GLN A N 1
ATOM 674 C CA . GLN A 1 85 ? -26.459 6.025 15.645 1.00 88.62 85 GLN A CA 1
ATOM 675 C C . GLN A 1 85 ? -25.939 4.637 15.993 1.00 88.62 85 GLN A C 1
ATOM 677 O O . GLN A 1 85 ? -26.502 3.957 16.850 1.00 88.62 85 GLN A O 1
ATOM 682 N N . MET A 1 86 ? -24.874 4.220 15.317 1.00 85.94 86 MET A N 1
ATOM 683 C CA . MET A 1 86 ? -24.204 2.951 15.572 1.00 85.94 86 MET A CA 1
ATOM 684 C C . MET A 1 86 ? -22.810 3.244 16.106 1.00 85.94 86 MET A C 1
ATOM 686 O O . MET A 1 86 ? -22.055 4.005 15.507 1.00 85.94 86 MET A O 1
ATOM 690 N N . GLU A 1 87 ? -22.444 2.643 17.232 1.00 88.00 87 GLU A N 1
ATOM 691 C CA . GLU A 1 87 ? -21.108 2.823 17.794 1.00 88.00 87 GLU A CA 1
ATOM 692 C C . GLU A 1 87 ? -20.104 1.900 17.108 1.00 88.00 87 GLU A C 1
ATOM 694 O O . GLU A 1 87 ? -19.991 0.713 17.438 1.00 88.00 87 GLU A O 1
ATOM 699 N N . LEU A 1 88 ? -19.351 2.454 16.157 1.00 87.44 88 LEU A N 1
ATOM 700 C CA . LEU A 1 88 ? -18.269 1.745 15.486 1.00 87.44 88 LEU A CA 1
ATOM 701 C C . LEU A 1 88 ? -16.914 2.215 16.032 1.00 87.44 88 LEU A C 1
ATOM 703 O O . LEU A 1 88 ? -16.721 3.404 16.289 1.00 87.44 88 LEU A O 1
ATOM 707 N N . PRO A 1 89 ? -15.937 1.308 16.204 1.00 89.19 89 PRO A N 1
ATOM 708 C CA . PRO A 1 89 ? -14.568 1.715 16.484 1.00 89.19 89 PRO A CA 1
ATOM 709 C C . PRO A 1 89 ? -14.036 2.612 15.359 1.00 89.19 89 PRO A C 1
ATOM 711 O O . PRO A 1 89 ? -14.143 2.253 14.182 1.00 89.19 89 PRO A O 1
ATOM 714 N N . LEU A 1 90 ? -13.405 3.737 15.707 1.00 87.38 90 LEU A N 1
ATOM 715 C CA . LEU A 1 90 ? -12.883 4.707 14.730 1.00 87.38 90 LEU A CA 1
ATOM 716 C C . LEU A 1 90 ? -11.942 4.063 13.696 1.00 87.38 90 LEU A C 1
ATOM 718 O O . LEU A 1 90 ? -11.961 4.412 12.515 1.00 87.38 90 LEU A O 1
ATOM 722 N N . ILE A 1 91 ? -11.156 3.075 14.133 1.00 86.62 91 ILE A N 1
ATOM 723 C CA . ILE A 1 91 ? -10.231 2.330 13.276 1.00 86.62 91 ILE A CA 1
ATOM 724 C C . ILE A 1 91 ? -10.949 1.602 12.133 1.00 86.62 91 ILE A C 1
ATOM 726 O O . ILE A 1 91 ? -10.416 1.562 11.031 1.00 86.62 91 ILE A O 1
ATOM 730 N N . VAL A 1 92 ? -12.163 1.079 12.349 1.00 87.31 92 VAL A N 1
ATOM 731 C CA . VAL A 1 92 ? -12.927 0.360 11.314 1.00 87.31 92 VAL A CA 1
ATOM 732 C C . VAL A 1 92 ? -13.359 1.326 10.212 1.00 87.31 92 VAL A C 1
ATOM 734 O O . VAL A 1 92 ? -13.211 1.022 9.030 1.00 87.31 92 VAL A O 1
ATOM 737 N N . VAL A 1 93 ? -13.823 2.517 10.593 1.00 86.81 93 VAL A N 1
ATOM 738 C CA . VAL A 1 93 ? -14.248 3.564 9.652 1.00 86.81 93 VAL A CA 1
ATOM 739 C C . VAL A 1 93 ? -13.053 4.093 8.851 1.00 86.81 93 VAL A C 1
ATOM 741 O O . VAL A 1 93 ? -13.107 4.166 7.622 1.00 86.81 93 VAL A O 1
ATOM 744 N N . MET A 1 94 ? -11.944 4.400 9.532 1.00 86.75 94 MET A N 1
ATOM 745 C CA . MET A 1 94 ? -10.712 4.874 8.890 1.00 86.75 94 MET A CA 1
ATOM 746 C C . MET A 1 94 ? -10.100 3.819 7.968 1.00 86.75 94 MET A C 1
ATOM 748 O O . MET A 1 94 ? -9.678 4.140 6.857 1.00 86.75 94 MET A O 1
ATOM 752 N N . PHE A 1 95 ? -10.088 2.554 8.392 1.00 87.31 95 PHE A N 1
ATOM 753 C CA . PHE A 1 95 ? -9.594 1.454 7.574 1.00 87.31 95 PHE A CA 1
ATOM 754 C C . PHE A 1 95 ? -10.467 1.239 6.333 1.00 87.31 95 PHE A C 1
ATOM 756 O O . PHE A 1 95 ? -9.929 1.081 5.240 1.00 87.31 95 PHE A O 1
ATOM 763 N N . GLY A 1 96 ? -11.795 1.314 6.463 1.00 92.94 96 GLY A N 1
ATOM 764 C CA . GLY A 1 96 ? -12.711 1.234 5.323 1.00 92.94 96 GLY A CA 1
ATOM 765 C C . GLY A 1 96 ? -12.424 2.308 4.270 1.00 92.94 96 GLY A C 1
ATOM 766 O O . GLY A 1 96 ? -12.233 1.993 3.094 1.00 92.94 96 GLY A O 1
ATOM 767 N N . MET A 1 97 ? -12.290 3.566 4.696 1.00 91.94 97 MET A N 1
ATOM 768 C CA . MET A 1 97 ? -11.928 4.670 3.797 1.00 91.94 97 MET A CA 1
ATOM 769 C C . MET A 1 97 ? -10.526 4.511 3.202 1.00 91.94 97 MET A C 1
ATOM 771 O O . MET A 1 97 ? -10.322 4.811 2.025 1.00 91.94 97 MET A O 1
ATOM 775 N N . PHE A 1 98 ? -9.564 4.001 3.974 1.00 94.19 98 PHE A N 1
ATOM 776 C CA . PHE A 1 98 ? -8.219 3.717 3.480 1.00 94.19 98 PHE A CA 1
ATOM 777 C C . PHE A 1 98 ? -8.218 2.638 2.394 1.00 94.19 98 PHE A C 1
ATOM 779 O O . PHE A 1 98 ? -7.564 2.820 1.371 1.00 94.19 98 PHE A O 1
ATOM 786 N N . VAL A 1 99 ? -8.966 1.545 2.571 1.00 97.06 99 VAL A N 1
ATOM 787 C CA . VAL A 1 99 ? -9.080 0.477 1.563 1.00 97.06 99 VAL A CA 1
ATOM 788 C C . VAL A 1 99 ? -9.674 1.024 0.269 1.00 97.06 99 VAL A C 1
ATOM 790 O O . VAL A 1 99 ? -9.119 0.786 -0.805 1.00 97.06 99 VAL A O 1
ATOM 793 N N . VAL A 1 100 ? -10.745 1.817 0.363 1.00 97.44 100 VAL A N 1
ATOM 794 C CA . VAL A 1 100 ? -11.323 2.503 -0.801 1.00 97.44 100 VAL A CA 1
ATOM 795 C C . VAL A 1 100 ? -10.268 3.402 -1.455 1.00 97.44 100 VAL A C 1
ATOM 797 O O . VAL A 1 100 ? -10.001 3.269 -2.650 1.00 97.44 100 VAL A O 1
ATOM 800 N N . GLY A 1 101 ? -9.589 4.247 -0.678 1.00 95.81 101 GLY A N 1
ATOM 801 C CA . GLY A 1 101 ? -8.517 5.116 -1.169 1.00 95.81 101 GLY A CA 1
ATOM 802 C C . GLY A 1 101 ? -7.359 4.358 -1.830 1.00 95.81 101 GLY A C 1
ATOM 803 O O . GLY A 1 101 ? -6.856 4.794 -2.863 1.00 95.81 101 GLY A O 1
ATOM 804 N N . ALA A 1 102 ? -6.963 3.202 -1.298 1.00 96.88 102 ALA A N 1
ATOM 805 C CA . ALA A 1 102 ? -5.907 2.357 -1.850 1.00 96.88 102 ALA A CA 1
ATOM 806 C C . ALA A 1 102 ? -6.315 1.734 -3.189 1.00 96.88 102 ALA A C 1
ATOM 808 O O . ALA A 1 102 ? -5.515 1.724 -4.125 1.00 96.88 102 ALA A O 1
ATOM 809 N N . ILE A 1 103 ? -7.563 1.273 -3.310 1.00 98.06 103 ILE A N 1
ATOM 810 C CA . ILE A 1 103 ? -8.119 0.779 -4.574 1.00 98.06 103 ILE A CA 1
ATOM 811 C C . ILE A 1 103 ? -8.082 1.898 -5.625 1.00 98.06 103 ILE A C 1
ATOM 813 O O . ILE A 1 103 ? -7.528 1.710 -6.711 1.00 98.06 103 ILE A O 1
ATOM 817 N N . PHE A 1 104 ? -8.576 3.092 -5.285 1.00 96.88 104 PHE A N 1
ATOM 818 C CA . PHE A 1 104 ? -8.517 4.261 -6.170 1.00 96.88 104 PHE A CA 1
ATOM 819 C C . PHE A 1 104 ? -7.077 4.664 -6.529 1.00 96.88 104 PHE A C 1
ATOM 821 O O . PHE A 1 104 ? -6.776 4.935 -7.694 1.00 96.88 104 PHE A O 1
ATOM 828 N N . GLY A 1 105 ? -6.157 4.649 -5.564 1.00 94.38 105 GLY A N 1
ATOM 829 C CA . GLY A 1 105 ? -4.737 4.921 -5.789 1.00 94.38 105 GLY A CA 1
ATOM 830 C C . GLY A 1 105 ? -4.076 3.890 -6.708 1.00 94.38 105 GLY A C 1
ATOM 831 O O . GLY A 1 105 ? -3.280 4.253 -7.578 1.00 94.38 105 GLY A O 1
ATOM 832 N N . MET A 1 106 ? -4.447 2.613 -6.582 1.00 95.88 106 MET A N 1
ATOM 833 C CA . MET A 1 106 ? -3.971 1.547 -7.460 1.00 95.88 106 MET A CA 1
ATOM 834 C C . MET A 1 106 ? -4.457 1.758 -8.895 1.00 95.88 106 MET A C 1
ATOM 836 O O . MET A 1 106 ? -3.657 1.643 -9.826 1.00 95.88 106 MET A O 1
ATOM 840 N N . PHE A 1 107 ? -5.720 2.152 -9.083 1.00 95.19 107 PHE A N 1
ATOM 841 C CA . PHE A 1 107 ? -6.247 2.516 -10.401 1.00 95.19 107 PHE A CA 1
ATOM 842 C C . PHE A 1 107 ? -5.529 3.732 -11.005 1.00 95.19 107 PHE A C 1
ATOM 844 O O . PHE A 1 107 ? -5.177 3.712 -12.189 1.00 95.19 107 PHE A O 1
ATOM 851 N N . ALA A 1 108 ? -5.220 4.752 -10.202 1.00 92.50 108 ALA A N 1
ATOM 852 C CA . ALA A 1 108 ? -4.438 5.902 -10.659 1.00 92.50 108 ALA A CA 1
ATOM 853 C C . ALA A 1 108 ? -3.022 5.493 -11.119 1.00 92.50 108 ALA A C 1
ATOM 855 O O . ALA A 1 108 ? -2.534 5.947 -12.161 1.00 92.50 108 ALA A O 1
ATOM 856 N N . LEU A 1 109 ? -2.367 4.590 -10.381 1.00 94.31 109 LEU A N 1
ATOM 857 C CA . LEU A 1 109 ? -1.046 4.071 -10.741 1.00 94.31 109 LEU A CA 1
ATOM 858 C C . LEU A 1 109 ? -1.094 3.179 -11.988 1.00 94.31 109 LEU A C 1
ATOM 860 O O . LEU A 1 109 ? -0.187 3.229 -12.823 1.00 94.31 109 LEU A O 1
ATOM 864 N N . PHE A 1 110 ? -2.160 2.395 -12.138 1.00 94.44 110 PHE A N 1
ATOM 865 C CA . PHE A 1 110 ? -2.371 1.511 -13.279 1.00 94.44 110 PHE A CA 1
ATOM 866 C C . PHE A 1 110 ? -2.447 2.290 -14.598 1.00 94.44 110 PHE A C 1
ATOM 868 O O . PHE A 1 110 ? -1.759 1.936 -15.558 1.00 94.44 110 PHE A O 1
ATOM 875 N N . GLY A 1 111 ? -3.175 3.411 -14.633 1.00 90.94 111 GLY A N 1
ATOM 876 C CA . GLY A 1 111 ? -3.214 4.287 -15.811 1.00 90.94 111 GLY A CA 1
ATOM 877 C C . GLY A 1 111 ? -1.827 4.814 -16.201 1.00 90.94 111 GLY A C 1
ATOM 878 O O . GLY A 1 111 ? -1.432 4.780 -17.372 1.00 90.94 111 GLY A O 1
ATOM 879 N N . ARG A 1 112 ? -1.024 5.216 -15.209 1.00 90.44 112 ARG A N 1
ATOM 880 C CA . ARG A 1 112 ? 0.368 5.637 -15.430 1.00 90.44 112 ARG A CA 1
ATOM 881 C C . ARG A 1 112 ? 1.243 4.491 -15.951 1.00 90.44 112 ARG A C 1
ATOM 883 O O . ARG A 1 112 ? 2.070 4.717 -16.835 1.00 90.44 112 ARG A O 1
ATOM 890 N N . LEU A 1 113 ? 1.059 3.273 -15.444 1.00 90.25 113 LEU A N 1
ATOM 891 C CA . LEU A 1 113 ? 1.808 2.088 -15.870 1.00 90.25 113 LEU A CA 1
ATOM 892 C C . LEU A 1 113 ? 1.507 1.701 -17.326 1.00 90.25 113 LEU A C 1
ATOM 894 O O . LEU A 1 113 ? 2.438 1.399 -18.074 1.00 90.25 113 LEU A O 1
ATOM 898 N N . LEU A 1 114 ? 0.241 1.756 -17.752 1.00 90.31 114 LEU A N 1
ATOM 899 C CA . LEU A 1 114 ? -0.141 1.497 -19.145 1.00 90.31 114 LEU A CA 1
ATOM 900 C C . LEU A 1 114 ? 0.520 2.489 -20.107 1.00 90.31 114 LEU A C 1
ATOM 902 O O . LEU A 1 114 ? 1.047 2.081 -21.143 1.00 90.31 114 LEU A O 1
ATOM 906 N N . ARG A 1 115 ? 0.576 3.771 -19.728 1.00 88.94 115 ARG A N 1
ATOM 907 C CA . ARG A 1 115 ? 1.289 4.802 -20.492 1.00 88.94 115 ARG A CA 1
ATOM 908 C C . ARG A 1 115 ? 2.792 4.523 -20.580 1.00 88.94 115 ARG A C 1
ATOM 910 O O . ARG A 1 115 ? 3.369 4.568 -21.660 1.00 88.94 115 ARG A O 1
ATOM 917 N N . LEU A 1 116 ? 3.431 4.172 -19.465 1.00 87.94 116 LEU A N 1
ATOM 918 C CA . LEU A 1 116 ? 4.848 3.786 -19.454 1.00 87.94 116 LEU A CA 1
ATOM 919 C C . LEU A 1 116 ? 5.110 2.549 -20.323 1.00 87.94 116 LEU A C 1
ATOM 921 O O . LEU A 1 116 ? 6.150 2.466 -20.978 1.00 87.94 116 LEU A O 1
ATOM 925 N N . ARG A 1 117 ? 4.182 1.587 -20.347 1.00 90.12 117 ARG A N 1
ATOM 926 C CA . ARG A 1 117 ? 4.294 0.371 -21.159 1.00 90.12 117 ARG A CA 1
ATOM 927 C C . ARG A 1 117 ? 4.137 0.662 -22.651 1.00 90.12 117 ARG A C 1
ATOM 929 O O . ARG A 1 117 ? 4.905 0.106 -23.434 1.00 90.12 117 ARG A O 1
ATOM 936 N N . SER A 1 118 ? 3.206 1.533 -23.044 1.00 88.44 118 SER A N 1
ATOM 937 C CA . SER A 1 118 ? 3.020 1.924 -24.448 1.00 88.44 118 SER A CA 1
ATOM 938 C C . SER A 1 118 ? 4.200 2.747 -24.966 1.00 88.44 118 SER A C 1
ATOM 940 O O . SER A 1 118 ? 4.705 2.479 -26.058 1.00 88.44 118 SER A O 1
ATOM 942 N N . GLU A 1 119 ? 4.719 3.666 -24.150 1.00 91.31 119 GLU A N 1
ATOM 943 C CA . GLU A 1 119 ? 5.933 4.419 -24.463 1.00 91.31 119 GLU A CA 1
ATOM 944 C C . GLU A 1 119 ? 7.149 3.483 -24.586 1.00 91.31 119 GLU A C 1
ATOM 946 O O . GLU A 1 119 ? 7.890 3.571 -25.563 1.00 91.31 119 GLU A O 1
ATOM 951 N N . ASN A 1 120 ? 7.327 2.521 -23.671 1.00 85.12 120 ASN A N 1
ATOM 952 C CA . ASN A 1 120 ? 8.405 1.526 -23.768 1.00 85.12 120 ASN A CA 1
ATOM 953 C C . ASN A 1 120 ? 8.279 0.616 -24.998 1.00 85.12 120 ASN A C 1
ATOM 955 O O . ASN A 1 120 ? 9.287 0.321 -25.639 1.00 85.12 120 ASN A O 1
ATOM 959 N N . ALA A 1 121 ? 7.071 0.163 -25.342 1.00 87.31 121 ALA A N 1
ATOM 960 C CA . ALA A 1 121 ? 6.845 -0.678 -26.517 1.00 87.31 121 ALA A CA 1
ATOM 961 C C . ALA A 1 121 ? 7.174 0.073 -27.815 1.00 87.31 121 ALA A C 1
ATOM 963 O O . ALA A 1 121 ? 7.847 -0.471 -28.692 1.00 87.31 121 ALA A O 1
ATOM 964 N N . ARG A 1 122 ? 6.781 1.350 -27.901 1.00 90.19 122 ARG A N 1
ATOM 965 C CA . ARG A 1 122 ? 7.114 2.208 -29.041 1.00 90.19 122 ARG A CA 1
ATOM 966 C C . ARG A 1 122 ? 8.621 2.439 -29.156 1.00 90.19 122 ARG A C 1
ATOM 968 O O . ARG A 1 122 ? 9.170 2.272 -30.239 1.00 90.19 122 ARG A O 1
ATOM 975 N N . LEU A 1 123 ? 9.299 2.734 -28.044 1.00 80.50 123 LEU A N 1
ATOM 976 C CA . LEU A 1 123 ? 10.755 2.929 -28.024 1.00 80.50 123 LEU A CA 1
ATOM 977 C C . LEU A 1 123 ? 11.514 1.673 -28.459 1.00 80.50 123 LEU A C 1
ATOM 979 O O . LEU A 1 123 ? 12.489 1.770 -29.197 1.00 80.50 123 LEU A O 1
ATOM 983 N N . ARG A 1 124 ? 11.050 0.486 -28.058 1.00 82.38 124 ARG A N 1
ATOM 984 C CA . ARG A 1 124 ? 11.637 -0.781 -28.517 1.00 82.38 124 ARG A CA 1
ATOM 985 C C . ARG A 1 124 ? 11.465 -0.976 -30.023 1.00 82.38 124 ARG A C 1
ATOM 987 O O . ARG A 1 124 ? 12.414 -1.392 -30.683 1.00 82.38 124 ARG A O 1
ATOM 994 N N . ALA A 1 125 ? 10.300 -0.631 -30.570 1.00 84.31 125 ALA A N 1
ATOM 995 C CA . ALA A 1 125 ? 10.055 -0.694 -32.009 1.00 84.31 125 ALA A CA 1
ATOM 996 C C . ALA A 1 125 ? 10.908 0.324 -32.791 1.00 84.31 125 ALA A C 1
ATOM 998 O O . ALA A 1 125 ? 11.421 -0.003 -33.859 1.00 84.31 125 ALA A O 1
ATOM 999 N N . GLU A 1 126 ? 11.098 1.535 -32.260 1.00 84.62 126 GLU A N 1
ATOM 1000 C CA . GLU A 1 126 ? 11.976 2.557 -32.847 1.00 84.62 126 GLU A CA 1
ATOM 1001 C C . GLU A 1 126 ? 13.447 2.102 -32.849 1.00 84.62 126 GLU A C 1
ATOM 1003 O O . GLU A 1 126 ? 14.089 2.153 -33.898 1.00 84.62 126 GLU A O 1
ATOM 1008 N N . VAL A 1 127 ? 13.955 1.563 -31.731 1.00 79.44 127 VAL A N 1
ATOM 1009 C CA . VAL A 1 127 ? 15.328 1.022 -31.635 1.00 79.44 127 VAL A CA 1
ATOM 1010 C C . VAL A 1 127 ? 15.542 -0.148 -32.599 1.00 79.44 127 VAL A C 1
ATOM 1012 O O . VAL A 1 127 ? 16.568 -0.220 -33.278 1.00 79.44 127 VAL A O 1
ATOM 1015 N N . GLN A 1 128 ? 14.567 -1.054 -32.709 1.00 83.31 128 GLN A N 1
ATOM 1016 C CA . GLN A 1 128 ? 14.654 -2.197 -3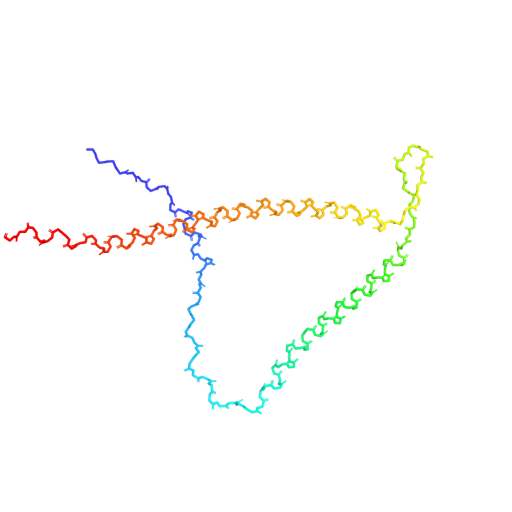3.619 1.00 83.31 128 GLN A CA 1
ATOM 1017 C C . GLN A 1 128 ? 14.666 -1.761 -35.092 1.00 83.31 128 GLN A C 1
ATOM 1019 O O . GLN A 1 128 ? 15.396 -2.338 -35.898 1.00 83.31 128 GLN A O 1
ATOM 1024 N N . LYS A 1 129 ? 13.896 -0.727 -35.451 1.00 80.94 129 LYS A N 1
ATOM 1025 C CA . LYS A 1 129 ? 13.909 -0.147 -36.802 1.00 80.94 129 LYS A CA 1
ATOM 1026 C C . LYS A 1 129 ? 15.234 0.549 -37.103 1.00 80.94 129 LYS A C 1
ATOM 1028 O O . LYS A 1 129 ? 15.795 0.304 -38.165 1.00 80.94 129 LYS A O 1
ATOM 1033 N N . SER A 1 130 ? 15.775 1.339 -36.170 1.00 78.94 130 SER A N 1
ATOM 1034 C CA . SER A 1 130 ? 17.090 1.965 -36.360 1.00 78.94 130 SER A CA 1
ATOM 1035 C C . SER A 1 130 ? 18.218 0.940 -36.481 1.00 78.94 130 SER A C 1
ATOM 1037 O O . SER A 1 130 ? 19.123 1.140 -37.281 1.00 78.94 130 SER A O 1
ATOM 1039 N N . ALA A 1 131 ? 18.144 -0.180 -35.752 1.00 77.81 131 ALA A N 1
ATOM 1040 C CA . ALA A 1 131 ? 19.118 -1.262 -35.878 1.00 77.81 131 ALA A CA 1
ATOM 1041 C C . ALA A 1 131 ? 19.059 -1.924 -37.265 1.00 77.81 131 ALA A C 1
ATOM 1043 O O . ALA A 1 131 ? 20.096 -2.144 -37.878 1.00 77.81 131 ALA A O 1
ATOM 1044 N N . ARG A 1 132 ? 17.854 -2.185 -37.792 1.00 74.50 132 ARG A N 1
ATOM 1045 C CA . ARG A 1 132 ? 17.680 -2.769 -39.134 1.00 74.50 132 ARG A CA 1
ATOM 1046 C C . ARG A 1 132 ? 18.150 -1.843 -40.255 1.00 74.50 132 ARG A C 1
ATOM 1048 O O . ARG A 1 132 ? 18.787 -2.321 -41.185 1.00 74.50 132 ARG A O 1
ATOM 1055 N N . LEU A 1 133 ? 17.864 -0.544 -40.158 1.00 74.69 133 LEU A N 1
ATOM 1056 C CA . LEU A 1 133 ? 18.337 0.451 -41.128 1.00 74.69 133 LEU A CA 1
ATOM 1057 C C . LEU A 1 133 ? 19.867 0.566 -41.103 1.00 74.69 133 LEU A C 1
ATOM 1059 O O . LEU A 1 133 ? 20.492 0.545 -42.155 1.00 74.69 133 LEU A O 1
ATOM 1063 N N . ALA A 1 134 ? 20.474 0.563 -39.911 1.00 71.31 134 ALA A N 1
ATOM 1064 C CA . ALA A 1 134 ? 21.929 0.548 -39.774 1.00 71.31 134 ALA A CA 1
ATOM 1065 C C . ALA A 1 134 ? 22.571 -0.717 -40.378 1.00 71.31 134 ALA A C 1
ATOM 1067 O O . ALA A 1 134 ? 23.657 -0.641 -40.940 1.00 71.31 134 ALA A O 1
ATOM 1068 N N . THR A 1 135 ? 21.915 -1.881 -40.301 1.00 68.62 135 THR A N 1
ATOM 1069 C CA . THR A 1 135 ? 22.393 -3.105 -40.971 1.00 68.62 135 THR A CA 1
ATOM 1070 C C . THR A 1 135 ? 22.218 -3.048 -42.494 1.00 68.62 135 THR A C 1
ATOM 1072 O O . THR A 1 135 ? 23.063 -3.565 -43.220 1.00 68.62 135 THR A O 1
ATOM 1075 N N . GLN A 1 136 ? 21.153 -2.415 -42.994 1.00 65.12 136 GLN A N 1
ATOM 1076 C CA . GLN A 1 136 ? 20.881 -2.298 -44.430 1.00 65.12 136 GLN A CA 1
ATOM 1077 C C . GLN A 1 136 ? 21.837 -1.323 -45.137 1.00 65.12 136 GLN A C 1
ATOM 1079 O O . GLN A 1 136 ? 22.305 -1.642 -46.227 1.00 65.12 136 GLN A O 1
ATOM 1084 N N . ASP A 1 137 ? 22.198 -0.202 -44.504 1.00 59.19 137 ASP A N 1
ATOM 1085 C CA . ASP A 1 137 ? 23.201 0.741 -45.035 1.00 59.19 137 ASP A CA 1
ATOM 1086 C C . ASP A 1 137 ? 24.602 0.112 -45.154 1.00 59.19 137 ASP A C 1
ATOM 1088 O O . ASP A 1 137 ? 25.362 0.453 -46.057 1.00 59.19 137 ASP A O 1
ATOM 1092 N N . ILE A 1 138 ? 24.942 -0.856 -44.292 1.00 59.72 138 ILE A N 1
ATOM 1093 C CA . ILE A 1 138 ? 26.216 -1.594 -44.374 1.00 59.72 138 ILE A CA 1
ATOM 1094 C C . ILE A 1 138 ? 26.190 -2.655 -45.492 1.00 59.72 138 ILE A C 1
ATOM 1096 O O . ILE A 1 138 ? 27.235 -2.976 -46.054 1.00 59.72 138 ILE A O 1
ATOM 1100 N N . ALA A 1 139 ? 25.015 -3.177 -45.859 1.00 57.88 139 ALA A N 1
ATOM 1101 C CA . ALA A 1 139 ? 24.862 -4.176 -46.922 1.00 57.88 139 ALA A CA 1
ATOM 1102 C C . ALA A 1 139 ? 24.721 -3.572 -48.338 1.00 57.88 139 ALA A C 1
ATOM 1104 O O . ALA A 1 139 ? 24.884 -4.288 -49.326 1.00 57.88 139 ALA A O 1
ATOM 1105 N N . ALA A 1 140 ? 24.439 -2.270 -48.455 1.00 54.53 140 ALA A N 1
ATOM 1106 C CA . ALA A 1 140 ? 24.145 -1.607 -49.724 1.00 54.53 140 ALA A CA 1
ATOM 1107 C C . ALA A 1 140 ? 25.329 -1.254 -50.667 1.00 54.53 140 ALA A C 1
ATOM 1109 O O . ALA A 1 140 ? 25.028 -0.896 -51.806 1.00 54.53 140 ALA A O 1
ATOM 1110 N N . PRO A 1 141 ? 26.640 -1.357 -50.339 1.00 53.56 141 PRO A N 1
ATOM 1111 C CA . PRO A 1 141 ? 27.665 -0.951 -51.307 1.00 53.56 141 PRO A CA 1
ATOM 1112 C C . PRO A 1 141 ? 28.192 -2.067 -52.234 1.00 53.56 141 PRO A C 1
ATOM 1114 O O . PRO A 1 141 ? 29.084 -1.787 -53.026 1.00 53.56 141 PRO A O 1
ATOM 1117 N N . VAL A 1 142 ? 27.686 -3.311 -52.203 1.00 56.50 142 VAL A N 1
ATOM 1118 C CA . VAL A 1 142 ? 28.323 -4.423 -52.961 1.00 56.50 142 VAL A CA 1
ATOM 1119 C C . VAL A 1 142 ? 27.673 -4.739 -54.321 1.00 56.50 142 VAL A C 1
ATOM 1121 O O . VAL A 1 142 ? 28.332 -5.302 -55.187 1.00 56.50 142 VAL A O 1
ATOM 1124 N N . GLN A 1 143 ? 26.421 -4.344 -54.581 1.00 54.94 143 GLN A N 1
ATOM 1125 C CA . GLN A 1 143 ? 25.719 -4.734 -55.824 1.00 54.94 143 GLN A CA 1
ATOM 1126 C C . GLN A 1 143 ? 25.853 -3.744 -56.994 1.00 54.94 143 GLN A C 1
ATOM 1128 O O . GLN A 1 143 ? 25.461 -4.073 -58.107 1.00 54.94 143 GLN A O 1
ATOM 1133 N N . ALA A 1 144 ? 26.443 -2.562 -56.790 1.00 54.16 144 ALA A N 1
ATOM 1134 C CA . ALA A 1 144 ? 26.625 -1.569 -57.857 1.00 54.16 144 ALA A CA 1
ATOM 1135 C C . ALA A 1 144 ? 27.952 -1.713 -58.638 1.00 54.16 144 ALA A C 1
ATOM 1137 O O . ALA A 1 144 ? 28.203 -0.934 -59.553 1.00 54.16 144 ALA A O 1
ATOM 1138 N N . ALA A 1 145 ? 28.810 -2.679 -58.281 1.00 53.59 145 ALA A N 1
ATOM 1139 C CA . ALA A 1 145 ? 30.154 -2.826 -58.856 1.00 53.59 145 ALA A CA 1
ATOM 1140 C C . ALA A 1 145 ? 30.346 -4.061 -59.761 1.00 53.59 145 ALA A C 1
ATOM 1142 O O . ALA A 1 145 ? 31.420 -4.211 -60.334 1.00 53.59 145 ALA A O 1
ATOM 1143 N N . SER A 1 146 ? 29.344 -4.934 -59.915 1.00 50.94 146 SER A N 1
ATOM 1144 C CA . SER A 1 146 ? 29.462 -6.174 -60.707 1.00 50.94 146 SER A CA 1
ATOM 1145 C C . SER A 1 146 ? 28.782 -6.139 -62.084 1.00 50.94 146 SER A C 1
ATOM 1147 O O . SER A 1 146 ? 28.750 -7.163 -62.752 1.00 50.94 146 SER A O 1
ATOM 1149 N N . ASP A 1 147 ? 28.259 -4.991 -62.525 1.00 49.12 147 ASP A N 1
ATOM 1150 C CA . ASP A 1 147 ? 27.609 -4.818 -63.839 1.00 49.12 147 ASP A CA 1
ATOM 1151 C C . ASP A 1 147 ? 28.458 -3.938 -64.776 1.00 49.12 147 ASP A C 1
ATOM 1153 O O . ASP A 1 147 ? 28.034 -2.893 -65.262 1.00 49.12 147 ASP A O 1
ATOM 1157 N N . LYS A 1 148 ? 29.733 -4.303 -64.934 1.00 48.75 148 LYS A N 1
ATOM 1158 C CA . LYS A 1 148 ? 30.619 -3.863 -66.025 1.00 48.75 148 LYS A CA 1
ATOM 1159 C C . LYS A 1 148 ? 31.699 -4.926 -66.217 1.00 48.75 148 LYS A C 1
ATOM 1161 O O . LYS A 1 148 ? 32.822 -4.751 -65.746 1.00 48.75 148 LYS A O 1
ATOM 1166 N N . GLN A 1 149 ? 31.358 -6.027 -66.875 1.00 46.06 149 GLN A N 1
ATOM 1167 C CA . GLN A 1 149 ? 32.352 -6.914 -67.472 1.00 46.06 149 GLN A CA 1
ATOM 1168 C C . GLN A 1 149 ? 31.914 -7.308 -68.875 1.00 46.06 149 GLN A C 1
ATOM 1170 O O . GLN A 1 149 ? 30.703 -7.563 -69.048 1.00 46.06 149 GLN A O 1
#

pLDDT: mean 72.56, std 19.56, range [37.34, 98.06]

Foldseek 3Di:
DDDPPDDDDPPVVVVPPPPDPDDDDPDPDDPDPPDPDDVPVVVVVVVVVVVVVVVVVVVVVVVVVVVVCVVQQAFDWDDPDVPDTDTDGPCVVVVVVVVVVVVVVVVVVVVVVVVVVVVVVVVVVVVVVVVVVVVVVVVPPPPVPPPDD

Secondary structure (DSSP, 8-state):
----------HHHHTTTTS--PPPS---SS-SSS-TTTSHHHHHHHHHHHHHHHHHHHHHHHHHHHHHHHHT--EEEEEEETTEEEEEEHHHHHHHHHHHHHHHHHHHHHHHHHHHHHHHHHHHHHHHHHHHHHHHHHHTTSTTSSS--

InterPro domains:
  IPR010445 Lipopolysaccharide assembly protein A domain [PF06305] (72-129)

Organism: NCBI:txid887327

Radius of gyration: 31.97 Å; chains: 1; bounding box: 77×45×91 Å

Sequence (149 aa):
MVQVKGKVGDYTRAKRLNKYQICPKSFTLTAILTSCSASSLHFFTTGAIMKLFYLIIKAIVLIFFLILALINFQRVPFSYLPSQQMELPLIVVMFGMFVVGAIFGMFALFGRLLRLRSENARLRAEVQKSARLATQDIAAPVQAASDKQ